Protein AF-A0A6B3W922-F1 (afdb_monomer_lite)

Foldseek 3Di:
DDDDDPPPDPPPPPPPDPVLVVVVVVQVVVLVVLCVVCVVVVDVVSVVVQADPQADEDDDDDPPDDAPDWDWDWDWDADPNHIGTRYIYTDGDPDDDPPDDPPDPDDDDD

Secondary structure (DSSP, 8-state):
----------------HHHHHHHHHHHHHHHHHHHHHHHHH--HHHHHHHEEEEEEE-----TT-----S-EEEEEEEETTEEEEEEEEE---SSPPTTPPPPP------

Sequence (110 aa):
MNALALALGCLLSTAAPAQDEASDRAAILELIDQAFAAVASGDTDDWRAIQLAEGTTLSFRPDGERPHCGVDSIDVVKVDGVWKLANFMWTVEPDESPDTPPLAQDVSDD

Radius of gyration: 23.79 Å; chains: 1; bounding box: 50×29×86 Å

pLDDT: mean 73.44, std 19.43, range [36.66, 97.44]

Structure (mmCIF, N/CA/C/O backbone):
data_AF-A0A6B3W922-F1
#
_entry.id   AF-A0A6B3W922-F1
#
loop_
_atom_site.group_PDB
_atom_site.id
_atom_site.type_symbol
_atom_site.label_atom_id
_atom_site.label_alt_id
_atom_site.label_comp_id
_atom_site.label_asym_i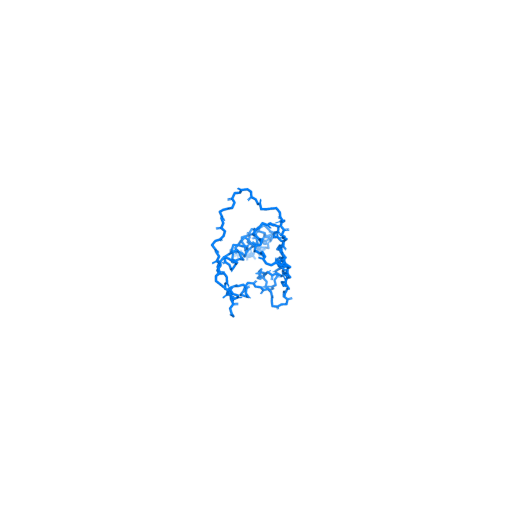d
_atom_site.label_entity_id
_atom_site.label_seq_id
_atom_site.pdbx_PDB_ins_code
_atom_site.Cartn_x
_atom_site.Cartn_y
_atom_site.Cartn_z
_atom_site.occupancy
_atom_site.B_iso_or_equiv
_atom_site.auth_seq_id
_atom_site.auth_comp_id
_atom_site.auth_asym_id
_atom_site.auth_atom_id
_atom_site.pdbx_PDB_model_num
ATOM 1 N N . MET A 1 1 ? -25.643 -3.487 63.812 1.00 37.72 1 MET A N 1
ATOM 2 C CA . MET A 1 1 ? -25.402 -4.353 62.639 1.00 37.72 1 MET A CA 1
ATOM 3 C C . MET A 1 1 ? -25.233 -3.433 61.445 1.00 37.72 1 MET A C 1
ATOM 5 O O . MET A 1 1 ? -26.226 -2.934 60.945 1.00 37.72 1 MET A O 1
ATOM 9 N N . ASN A 1 2 ? -23.992 -3.088 61.105 1.00 36.66 2 ASN A N 1
ATOM 10 C CA . ASN A 1 2 ? -23.683 -2.112 60.063 1.00 36.66 2 ASN A CA 1
ATOM 11 C C . ASN A 1 2 ? -22.434 -2.594 59.317 1.00 36.66 2 ASN A C 1
ATOM 13 O O . ASN A 1 2 ? -21.367 -2.646 59.918 1.00 36.66 2 ASN A O 1
ATOM 17 N N . ALA A 1 3 ? -22.584 -2.975 58.052 1.00 39.03 3 ALA A N 1
ATOM 18 C CA . ALA A 1 3 ? -21.515 -3.022 57.052 1.00 39.03 3 ALA A CA 1
ATOM 19 C C . ALA A 1 3 ? -22.206 -3.187 55.686 1.00 39.03 3 ALA A C 1
ATOM 21 O O . ALA A 1 3 ? -22.785 -4.228 55.405 1.00 39.03 3 ALA A O 1
ATOM 22 N N . LEU A 1 4 ? -22.475 -2.078 54.999 1.00 42.91 4 LEU A N 1
ATOM 23 C CA . LEU A 1 4 ? -21.615 -1.500 53.958 1.00 42.91 4 LEU A CA 1
ATOM 24 C C . LEU A 1 4 ? -21.763 -2.267 52.631 1.00 42.91 4 LEU A C 1
ATOM 26 O O . LEU A 1 4 ? -21.064 -3.238 52.364 1.00 42.91 4 LEU A O 1
ATOM 30 N N . ALA A 1 5 ? -22.708 -1.806 51.808 1.00 46.72 5 ALA A N 1
ATOM 31 C CA . ALA A 1 5 ? -22.838 -2.213 50.418 1.00 46.72 5 ALA A CA 1
ATOM 32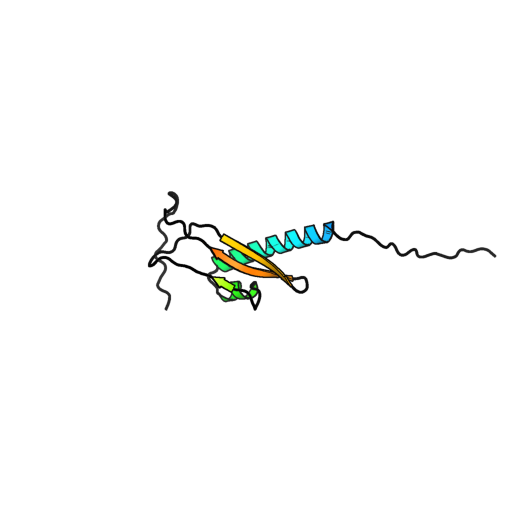 C C . ALA A 1 5 ? -21.667 -1.619 49.618 1.00 46.72 5 ALA A C 1
ATOM 34 O O . ALA A 1 5 ? -21.560 -0.401 49.474 1.00 46.72 5 ALA A O 1
ATOM 35 N N . LEU A 1 6 ? -20.780 -2.481 49.120 1.00 43.28 6 LEU A N 1
ATOM 36 C CA . LEU A 1 6 ? -19.742 -2.107 48.165 1.00 43.28 6 LEU A CA 1
ATOM 37 C C . LEU A 1 6 ? -20.412 -1.903 46.798 1.00 43.28 6 LEU A C 1
ATOM 39 O O . LEU A 1 6 ? -20.673 -2.856 46.066 1.00 43.28 6 LEU A O 1
ATOM 43 N N . ALA A 1 7 ? -20.731 -0.653 46.471 1.00 50.12 7 ALA A N 1
ATOM 44 C CA . ALA A 1 7 ? -21.067 -0.264 45.111 1.00 50.12 7 ALA A CA 1
ATOM 45 C C . ALA A 1 7 ? -19.780 -0.318 44.275 1.00 50.12 7 ALA A C 1
ATOM 47 O O . ALA A 1 7 ? -18.968 0.606 44.295 1.00 50.12 7 ALA A O 1
ATOM 48 N N . LEU A 1 8 ? -19.581 -1.432 43.570 1.00 55.09 8 LEU A N 1
ATOM 49 C CA . LEU A 1 8 ? -18.595 -1.560 42.505 1.00 55.09 8 LEU A CA 1
ATOM 50 C C . LEU A 1 8 ? -19.079 -0.700 41.330 1.00 55.09 8 LEU A C 1
ATOM 52 O O . LEU A 1 8 ? -19.761 -1.171 40.424 1.00 55.09 8 LEU A O 1
ATOM 56 N N . GLY A 1 9 ? -18.814 0.603 41.418 1.00 46.28 9 GLY A N 1
ATOM 57 C CA . GLY A 1 9 ? -19.081 1.547 40.347 1.00 46.28 9 GLY A CA 1
ATOM 58 C C . GLY A 1 9 ? -18.258 1.158 39.127 1.00 46.28 9 GLY A C 1
ATOM 59 O O . GLY A 1 9 ? -17.036 1.294 39.136 1.00 46.28 9 GLY A O 1
ATOM 60 N N . CYS A 1 10 ? -18.933 0.665 38.088 1.00 45.94 10 CYS A N 1
ATOM 61 C CA . CYS A 1 10 ? -18.393 0.593 36.739 1.00 45.94 10 CYS A CA 1
ATOM 62 C C . CYS A 1 10 ? -17.861 1.976 36.353 1.00 45.94 10 CYS A C 1
ATOM 64 O O . CYS A 1 10 ? -18.629 2.888 36.046 1.00 45.94 10 CYS A O 1
ATOM 66 N N . LEU A 1 11 ? -16.537 2.116 36.353 1.00 45.59 11 LEU A N 1
ATOM 67 C CA . LEU A 1 11 ? -15.846 3.154 35.606 1.00 45.59 11 LEU A CA 1
ATOM 68 C C . LEU A 1 11 ? -16.113 2.891 34.122 1.00 45.59 11 LEU A C 1
ATOM 70 O O . LEU A 1 11 ? -15.408 2.124 33.471 1.00 45.59 11 LEU A O 1
ATOM 74 N N . LEU A 1 12 ? -17.159 3.518 33.590 1.00 52.09 12 LEU A N 1
ATOM 75 C CA . LEU A 1 12 ? -17.274 3.791 32.162 1.00 52.09 12 LEU A CA 1
ATOM 76 C C . LEU A 1 12 ? -16.173 4.801 31.819 1.00 52.09 12 LEU A C 1
ATOM 78 O O . LEU A 1 12 ? -16.380 6.011 31.858 1.00 52.09 12 LEU A O 1
ATOM 82 N N . SER A 1 13 ? -14.965 4.292 31.577 1.00 50.78 13 SER A N 1
ATOM 83 C CA . SER A 1 13 ? -13.837 5.090 31.108 1.00 50.78 13 SER A CA 1
ATOM 84 C C . SER A 1 13 ? -14.075 5.439 29.640 1.00 50.78 13 SER A C 1
ATOM 86 O O . SER A 1 13 ? -13.915 4.602 28.756 1.00 50.78 13 SER A O 1
ATOM 88 N N . THR A 1 14 ? -14.483 6.675 29.365 1.00 58.34 14 THR A N 1
ATOM 89 C CA . THR A 1 14 ? -14.592 7.243 28.013 1.00 58.34 14 THR A CA 1
ATOM 90 C C . THR A 1 14 ? -13.214 7.660 27.477 1.00 58.34 14 THR A C 1
ATOM 92 O O . THR A 1 14 ? -13.026 8.798 27.054 1.00 58.34 14 THR A O 1
ATOM 95 N N . ALA A 1 15 ? -12.222 6.772 27.528 1.00 56.72 15 ALA A N 1
ATOM 96 C CA . ALA A 1 15 ? -10.881 7.011 26.990 1.00 56.72 15 ALA A CA 1
ATOM 97 C C . ALA A 1 15 ? -10.764 6.395 25.586 1.00 56.72 15 ALA A C 1
ATOM 99 O O . ALA A 1 15 ? -10.057 5.413 25.406 1.00 56.72 15 ALA A O 1
ATOM 100 N N . ALA A 1 16 ? -11.527 6.905 24.614 1.00 56.84 16 ALA A N 1
ATOM 101 C CA . ALA A 1 16 ? -11.699 6.233 23.320 1.00 56.84 16 ALA A CA 1
ATOM 102 C C . ALA A 1 16 ? -10.985 6.853 22.091 1.00 56.84 16 ALA A C 1
ATOM 104 O O . ALA A 1 16 ? -10.635 6.073 21.221 1.00 56.84 16 ALA A O 1
ATOM 105 N N . PRO A 1 17 ? -10.701 8.169 21.949 1.00 58.41 17 PRO A N 1
ATOM 106 C CA . PRO A 1 17 ? -10.127 8.653 20.679 1.00 58.41 17 PRO A CA 1
ATOM 107 C C . PRO A 1 17 ? -8.588 8.659 20.623 1.00 58.41 17 PRO A C 1
ATOM 109 O O . PRO A 1 17 ? -8.003 8.276 19.619 1.00 58.41 17 PRO A O 1
ATOM 112 N N . ALA A 1 18 ? -7.899 9.058 21.697 1.00 61.44 18 ALA A N 1
ATOM 113 C CA . ALA A 1 18 ? -6.459 9.343 21.614 1.00 61.44 18 ALA A CA 1
ATOM 114 C C . ALA A 1 18 ? -5.567 8.090 21.500 1.00 61.44 18 ALA A C 1
ATOM 116 O O . ALA A 1 18 ? -4.503 8.141 20.885 1.00 61.44 18 ALA A O 1
ATOM 117 N N . GLN A 1 19 ? -5.977 6.969 22.105 1.00 62.47 19 GLN A N 1
ATOM 118 C CA . GLN A 1 19 ? -5.216 5.717 22.032 1.00 62.47 19 GLN A CA 1
ATOM 119 C C . GLN A 1 19 ? -5.343 5.072 20.648 1.00 62.47 19 GLN A C 1
ATOM 121 O O . GLN A 1 19 ? -4.344 4.597 20.110 1.00 62.47 19 GLN A O 1
ATOM 126 N N . ASP A 1 20 ? -6.542 5.115 20.067 1.00 79.38 20 ASP A N 1
ATOM 127 C CA . ASP A 1 20 ? -6.807 4.597 18.726 1.00 79.38 20 ASP A CA 1
ATOM 128 C C . ASP A 1 20 ? -6.067 5.426 17.672 1.00 79.38 20 ASP A C 1
ATOM 130 O O . ASP A 1 20 ? -5.413 4.847 16.816 1.00 79.38 20 ASP A O 1
ATOM 134 N N . GLU A 1 21 ? -6.034 6.759 17.792 1.00 86.19 21 GLU A N 1
ATOM 135 C CA . GLU A 1 21 ? -5.248 7.618 16.890 1.00 86.19 21 GLU A CA 1
ATOM 136 C C . GLU A 1 21 ? -3.738 7.361 16.976 1.00 86.19 21 GLU A C 1
ATOM 138 O O . GLU A 1 21 ? -3.059 7.289 15.952 1.00 86.19 21 GLU A O 1
ATOM 143 N N . ALA A 1 22 ? -3.187 7.212 18.186 1.00 90.38 22 ALA A N 1
ATOM 144 C CA . ALA A 1 22 ? -1.764 6.921 18.358 1.00 90.38 22 ALA A CA 1
ATOM 145 C C . ALA A 1 22 ? -1.397 5.534 17.805 1.00 90.38 22 ALA A C 1
ATOM 147 O O . ALA A 1 22 ? -0.373 5.388 17.133 1.00 90.38 22 ALA A O 1
ATOM 148 N N . SER A 1 23 ? -2.246 4.535 18.064 1.00 91.38 23 SER A N 1
ATOM 149 C CA . SER A 1 23 ? -2.096 3.178 17.537 1.00 91.38 23 SER A CA 1
ATOM 150 C C . SER A 1 23 ? -2.229 3.149 16.016 1.00 91.38 23 SER A C 1
ATOM 152 O O . SER A 1 23 ? -1.423 2.509 15.346 1.00 91.38 23 SER A O 1
ATOM 154 N N . ASP A 1 24 ? -3.204 3.865 15.458 1.00 94.31 24 ASP A N 1
ATOM 155 C CA . ASP A 1 24 ? -3.429 3.936 14.016 1.00 94.31 24 ASP A CA 1
ATOM 156 C C . ASP A 1 24 ? -2.295 4.662 13.315 1.00 94.31 24 ASP A C 1
ATOM 158 O O . ASP A 1 24 ? -1.788 4.169 12.315 1.00 94.31 24 ASP A O 1
ATOM 162 N N . ARG A 1 25 ? -1.807 5.770 13.876 1.00 95.12 25 ARG A N 1
ATOM 163 C CA . ARG A 1 25 ? -0.623 6.450 13.349 1.00 95.12 25 ARG A CA 1
ATOM 164 C C . ARG A 1 25 ? 0.588 5.519 13.311 1.00 95.12 25 ARG A C 1
ATOM 166 O O . ARG A 1 25 ? 1.312 5.524 12.321 1.00 95.12 25 ARG A O 1
ATOM 173 N N . ALA A 1 26 ? 0.826 4.752 14.374 1.00 95.88 26 ALA A N 1
ATOM 174 C CA . ALA A 1 26 ? 1.932 3.799 14.410 1.00 95.88 26 ALA A CA 1
ATOM 175 C C . ALA A 1 26 ? 1.759 2.693 13.358 1.00 95.88 26 ALA A C 1
ATOM 177 O O . ALA A 1 26 ? 2.700 2.403 12.627 1.00 95.88 26 ALA A O 1
ATOM 178 N N . ALA A 1 27 ? 0.554 2.133 13.233 1.00 96.06 27 ALA A N 1
ATOM 179 C CA . ALA A 1 27 ? 0.256 1.087 12.259 1.00 96.06 27 ALA A CA 1
ATOM 180 C C . ALA A 1 27 ? 0.335 1.580 10.804 1.00 96.06 27 ALA A C 1
ATOM 182 O O . ALA A 1 27 ? 0.794 0.844 9.937 1.00 96.06 27 ALA A O 1
ATOM 183 N N . ILE A 1 28 ? -0.077 2.822 10.535 1.00 95.75 28 ILE A N 1
ATOM 184 C CA . ILE A 1 28 ? 0.055 3.445 9.214 1.00 95.75 28 ILE A CA 1
ATOM 185 C C . ILE A 1 28 ? 1.532 3.627 8.865 1.00 95.75 28 ILE A C 1
ATOM 187 O O . ILE A 1 28 ? 1.930 3.263 7.768 1.00 95.75 28 ILE A O 1
ATOM 191 N N . LEU A 1 29 ? 2.349 4.163 9.778 1.00 96.38 29 LEU A N 1
ATOM 192 C CA . LEU A 1 29 ? 3.782 4.348 9.517 1.00 96.38 29 LEU A CA 1
ATOM 193 C C . LEU A 1 29 ? 4.490 3.014 9.271 1.00 96.38 29 LEU A C 1
ATOM 195 O O . LEU A 1 29 ? 5.238 2.900 8.310 1.00 96.38 29 LEU A O 1
ATOM 199 N N . GLU A 1 30 ? 4.177 1.997 10.070 1.00 97.38 30 GLU A N 1
ATOM 200 C CA . GLU A 1 30 ? 4.690 0.641 9.874 1.00 97.38 30 GLU A CA 1
ATOM 201 C C . GLU A 1 30 ? 4.281 0.062 8.507 1.00 97.38 30 GLU A C 1
ATOM 203 O O . GLU A 1 30 ? 5.101 -0.528 7.810 1.00 97.38 30 GLU A O 1
ATOM 208 N N . LEU A 1 31 ? 3.030 0.265 8.077 1.00 96.69 31 LEU A N 1
ATOM 209 C CA . LEU A 1 31 ? 2.572 -0.164 6.752 1.00 96.69 31 LEU A CA 1
ATOM 210 C C . LEU A 1 31 ? 3.319 0.562 5.620 1.00 96.69 31 LEU A C 1
ATOM 212 O O . LEU A 1 31 ? 3.635 -0.056 4.605 1.00 96.69 31 LEU A O 1
ATOM 216 N N . ILE A 1 32 ? 3.600 1.856 5.780 1.00 96.06 32 ILE A N 1
ATOM 217 C CA . ILE A 1 32 ? 4.375 2.633 4.804 1.00 96.06 32 ILE A CA 1
ATOM 218 C C . ILE A 1 32 ? 5.823 2.133 4.732 1.00 96.06 32 ILE A C 1
ATOM 220 O O . ILE A 1 32 ? 6.344 1.946 3.633 1.00 96.06 32 ILE A O 1
ATOM 224 N N . ASP A 1 33 ? 6.449 1.839 5.872 1.00 96.25 33 ASP A N 1
ATOM 225 C CA . ASP A 1 33 ? 7.796 1.261 5.910 1.00 96.25 33 ASP A CA 1
ATOM 226 C C . ASP A 1 33 ? 7.834 -0.116 5.221 1.00 96.25 33 ASP A C 1
ATOM 228 O O . ASP A 1 33 ? 8.729 -0.388 4.418 1.00 96.25 33 ASP A O 1
ATOM 232 N N . GLN A 1 34 ? 6.823 -0.962 5.452 1.00 95.56 34 GLN A N 1
ATOM 233 C CA . GLN A 1 34 ? 6.676 -2.246 4.755 1.00 95.56 34 GLN A CA 1
ATOM 234 C C . GLN A 1 34 ? 6.479 -2.073 3.245 1.00 95.56 34 GLN A C 1
ATOM 236 O O . GLN A 1 34 ? 7.056 -2.830 2.466 1.00 95.56 34 GLN A O 1
ATOM 241 N N . ALA A 1 35 ? 5.706 -1.071 2.815 1.00 92.50 35 ALA A N 1
ATOM 242 C CA . ALA A 1 35 ? 5.516 -0.778 1.398 1.00 92.50 35 ALA A CA 1
ATOM 243 C C . ALA A 1 35 ? 6.841 -0.409 0.718 1.00 92.50 35 ALA A C 1
ATOM 245 O O . ALA A 1 35 ? 7.162 -0.969 -0.329 1.00 92.50 35 ALA A O 1
ATOM 246 N N . PHE A 1 36 ? 7.652 0.459 1.328 1.00 91.38 36 PHE A N 1
ATOM 247 C CA . PHE A 1 36 ? 8.970 0.793 0.784 1.00 91.38 36 PHE A CA 1
ATOM 248 C C . PHE A 1 36 ? 9.940 -0.389 0.807 1.00 91.38 36 PHE A C 1
ATOM 250 O O . PHE A 1 36 ? 10.707 -0.562 -0.141 1.00 91.38 36 PHE A O 1
ATOM 257 N N . ALA A 1 37 ? 9.888 -1.233 1.839 1.00 92.94 37 ALA A N 1
ATOM 258 C CA . ALA A 1 37 ? 10.682 -2.457 1.883 1.00 92.94 37 ALA A CA 1
ATOM 259 C C . ALA A 1 37 ? 10.314 -3.424 0.743 1.00 92.94 37 ALA A C 1
ATOM 261 O O . ALA A 1 37 ? 11.212 -3.960 0.098 1.00 92.94 37 ALA A O 1
ATOM 262 N N . ALA A 1 38 ? 9.020 -3.589 0.448 1.00 90.81 38 ALA A N 1
ATOM 263 C CA . ALA A 1 38 ? 8.540 -4.422 -0.655 1.00 90.81 38 ALA A CA 1
ATOM 264 C C . ALA A 1 38 ? 8.944 -3.867 -2.034 1.00 90.81 38 ALA A C 1
ATOM 266 O O . ALA A 1 38 ? 9.338 -4.621 -2.919 1.00 90.81 38 ALA A O 1
ATOM 267 N N . VAL A 1 39 ? 8.911 -2.541 -2.226 1.00 85.56 39 VAL A N 1
ATOM 268 C CA . VAL A 1 39 ? 9.434 -1.908 -3.455 1.00 85.56 39 VAL A CA 1
ATOM 269 C C . VAL A 1 39 ? 10.937 -2.162 -3.598 1.00 85.56 39 VAL A C 1
ATOM 271 O O . VAL A 1 39 ? 11.408 -2.492 -4.684 1.00 85.56 39 VAL A O 1
ATOM 274 N N . ALA A 1 40 ? 11.694 -2.032 -2.505 1.00 86.50 40 ALA A N 1
ATOM 275 C CA . ALA A 1 40 ? 13.140 -2.221 -2.503 1.00 86.50 40 ALA A CA 1
ATOM 276 C C . ALA A 1 40 ? 13.569 -3.684 -2.704 1.00 86.50 40 ALA A C 1
ATOM 278 O O . ALA A 1 40 ? 14.662 -3.918 -3.221 1.00 86.50 40 ALA A O 1
ATOM 279 N N . SER A 1 41 ? 12.748 -4.660 -2.297 1.00 90.19 41 SER A N 1
ATOM 280 C CA . SER A 1 41 ? 13.056 -6.082 -2.491 1.00 90.19 41 SER A CA 1
ATOM 281 C C . SER A 1 41 ? 12.878 -6.526 -3.943 1.00 90.19 41 SER A C 1
ATOM 283 O O . SER A 1 41 ? 13.558 -7.454 -4.379 1.00 90.19 41 SER A O 1
ATOM 285 N N . GLY A 1 42 ? 11.985 -5.871 -4.694 1.00 82.81 42 GLY A N 1
ATOM 286 C CA . GLY A 1 42 ? 11.587 -6.309 -6.033 1.00 82.81 42 GLY A CA 1
ATOM 287 C C . GLY A 1 42 ? 10.769 -7.608 -6.034 1.00 82.81 42 GLY A C 1
ATOM 288 O O . GLY A 1 42 ? 10.443 -8.117 -7.106 1.00 82.81 42 GLY A O 1
ATOM 289 N N . ASP A 1 43 ? 10.418 -8.144 -4.859 1.00 86.88 43 ASP A N 1
ATOM 290 C CA . ASP A 1 43 ? 9.639 -9.370 -4.720 1.00 86.88 43 ASP A CA 1
ATOM 291 C C . ASP A 1 43 ? 8.137 -9.055 -4.737 1.00 86.88 43 ASP A C 1
ATOM 293 O O . ASP A 1 43 ? 7.586 -8.360 -3.878 1.00 86.88 43 ASP A O 1
ATOM 297 N N . THR A 1 44 ? 7.441 -9.594 -5.736 1.00 85.06 44 THR A N 1
ATOM 298 C CA . THR A 1 44 ? 5.999 -9.377 -5.885 1.00 85.06 44 THR A CA 1
ATOM 299 C C . THR A 1 44 ? 5.166 -9.990 -4.758 1.00 85.06 44 THR A C 1
ATOM 301 O O . THR A 1 44 ? 4.028 -9.564 -4.559 1.00 85.06 44 THR A O 1
ATOM 304 N N . ASP A 1 45 ? 5.687 -10.971 -4.020 1.00 91.50 45 ASP A N 1
ATOM 305 C CA . ASP A 1 45 ? 4.965 -11.599 -2.913 1.00 91.50 45 ASP A CA 1
ATOM 306 C C . ASP A 1 45 ? 4.999 -10.737 -1.645 1.00 91.50 45 ASP A C 1
ATOM 308 O O . ASP A 1 45 ? 3.974 -10.632 -0.963 1.00 91.50 45 ASP A O 1
ATOM 312 N N . ASP A 1 46 ? 6.102 -10.023 -1.396 1.00 89.88 46 ASP A N 1
ATOM 313 C CA . ASP A 1 46 ? 6.185 -9.009 -0.335 1.00 89.88 46 ASP A CA 1
ATOM 314 C C . ASP A 1 46 ? 5.138 -7.908 -0.561 1.00 89.88 46 ASP A C 1
ATOM 316 O O . ASP A 1 46 ? 4.416 -7.511 0.358 1.00 89.88 46 ASP A O 1
ATOM 320 N N . TRP A 1 47 ? 4.988 -7.470 -1.815 1.00 89.81 47 TRP A N 1
ATOM 321 C CA . TRP A 1 47 ? 3.977 -6.489 -2.206 1.00 89.81 47 TRP A CA 1
ATOM 322 C C . TRP A 1 47 ? 2.545 -6.997 -1.985 1.00 89.81 47 TRP A C 1
ATOM 324 O O . TRP A 1 47 ? 1.696 -6.308 -1.413 1.00 89.81 47 TRP A O 1
ATOM 334 N N . ARG A 1 48 ? 2.261 -8.233 -2.409 1.00 90.50 48 ARG A N 1
ATOM 335 C CA . ARG A 1 48 ? 0.930 -8.847 -2.266 1.00 90.50 48 ARG A CA 1
ATOM 336 C C . ARG A 1 48 ? 0.534 -9.057 -0.807 1.00 90.50 48 ARG A C 1
ATOM 338 O O . ARG A 1 48 ? -0.652 -8.984 -0.496 1.00 90.50 48 ARG A O 1
ATOM 345 N N . ALA A 1 49 ? 1.489 -9.303 0.090 1.00 93.19 49 ALA A N 1
ATOM 346 C CA . ALA A 1 49 ? 1.213 -9.557 1.505 1.00 93.19 49 ALA A CA 1
ATOM 347 C C . ALA A 1 49 ? 0.558 -8.357 2.220 1.00 93.19 49 ALA A C 1
ATOM 349 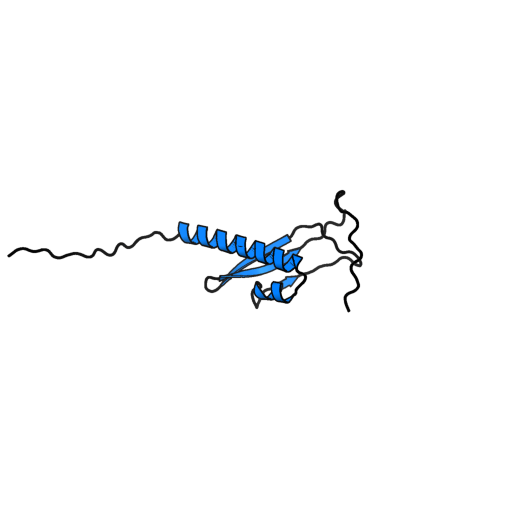O O . ALA A 1 49 ? -0.281 -8.527 3.118 1.00 93.19 49 ALA A O 1
ATOM 350 N N . ILE A 1 50 ? 0.920 -7.141 1.810 1.00 92.44 50 ILE A N 1
ATOM 351 C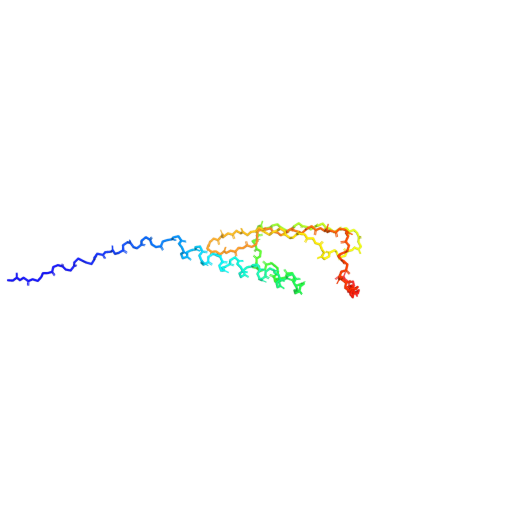 CA . ILE A 1 50 ? 0.434 -5.892 2.414 1.00 92.44 50 ILE A CA 1
ATOM 352 C C . ILE A 1 50 ? -0.781 -5.297 1.691 1.00 92.44 50 ILE A C 1
ATOM 354 O O . ILE A 1 50 ? -1.488 -4.450 2.250 1.00 92.44 50 ILE A O 1
ATOM 358 N N . GLN A 1 51 ? -1.057 -5.756 0.471 1.00 91.44 51 GLN A N 1
ATOM 359 C CA . GLN A 1 51 ? -2.136 -5.238 -0.356 1.00 91.44 51 GLN A CA 1
ATOM 360 C C . GLN A 1 51 ? -3.514 -5.695 0.138 1.00 91.44 51 GLN A C 1
ATOM 362 O O . GLN A 1 51 ? -3.699 -6.804 0.646 1.00 91.44 51 GLN A O 1
ATOM 367 N N . LEU A 1 52 ? -4.510 -4.821 -0.001 1.00 92.00 52 LEU A N 1
ATOM 368 C CA . LEU A 1 52 ? -5.909 -5.218 0.066 1.00 92.00 52 LEU A CA 1
ATOM 369 C C . LEU A 1 52 ? -6.180 -6.193 -1.086 1.00 92.00 52 LEU A C 1
ATOM 371 O O . LEU A 1 52 ? -5.769 -5.928 -2.215 1.00 92.00 52 LEU A O 1
ATOM 375 N N . ALA A 1 53 ? -6.884 -7.294 -0.820 1.00 88.19 53 ALA A N 1
ATOM 376 C CA . ALA A 1 53 ? -7.156 -8.317 -1.832 1.00 88.19 53 ALA A CA 1
ATOM 377 C C . ALA A 1 53 ? -7.911 -7.752 -3.050 1.00 88.19 53 ALA A C 1
ATOM 379 O O . ALA A 1 53 ? -7.673 -8.168 -4.180 1.00 88.19 53 ALA A O 1
ATOM 380 N N . GLU A 1 54 ? -8.788 -6.774 -2.819 1.00 86.75 54 GLU A N 1
ATOM 381 C CA . GLU A 1 54 ? -9.541 -6.042 -3.841 1.00 86.75 54 GLU A CA 1
ATOM 382 C C . GLU A 1 54 ? -8.855 -4.733 -4.284 1.00 86.75 54 GLU A C 1
ATOM 384 O O . GLU A 1 54 ? -9.451 -3.928 -5.001 1.00 86.75 54 GLU A O 1
ATOM 389 N N . GLY A 1 55 ? -7.621 -4.490 -3.834 1.00 79.69 55 GLY A N 1
ATOM 390 C CA . GLY A 1 55 ? -6.835 -3.308 -4.175 1.00 79.69 55 GLY A CA 1
ATOM 391 C C . GLY A 1 55 ? -6.466 -3.253 -5.657 1.00 79.69 55 GLY A C 1
ATOM 392 O O . GLY A 1 55 ? -6.476 -4.254 -6.373 1.00 79.69 55 GLY A O 1
ATOM 393 N N . THR A 1 56 ? -6.136 -2.057 -6.138 1.00 75.50 56 THR A N 1
ATOM 394 C CA . THR A 1 56 ? -5.704 -1.840 -7.527 1.00 75.50 56 THR A CA 1
ATOM 395 C C . THR A 1 56 ? -4.326 -1.188 -7.539 1.00 75.50 56 THR A C 1
ATOM 397 O O . THR A 1 56 ? -4.108 -0.190 -6.862 1.00 75.50 56 THR A O 1
ATOM 400 N N . THR A 1 57 ? -3.402 -1.733 -8.334 1.00 72.19 57 THR A N 1
ATOM 401 C CA . THR A 1 57 ? -2.137 -1.067 -8.685 1.00 72.19 57 THR A CA 1
ATOM 402 C C . THR A 1 57 ? -2.206 -0.630 -10.136 1.00 72.19 57 THR A C 1
ATOM 404 O O . THR A 1 57 ? -2.471 -1.445 -11.021 1.00 72.19 57 THR A O 1
ATOM 407 N N . LEU A 1 58 ? -1.940 0.648 -10.385 1.00 68.94 58 LEU A N 1
ATOM 408 C CA . LEU A 1 58 ? -1.887 1.216 -11.724 1.00 68.94 58 LEU A CA 1
ATOM 409 C C . LEU A 1 58 ? -0.459 1.674 -12.010 1.00 68.94 58 LEU A C 1
ATOM 411 O O . LEU A 1 58 ? 0.096 2.468 -11.258 1.00 68.94 58 LEU A O 1
ATOM 415 N N . SER A 1 59 ? 0.126 1.180 -13.103 1.00 69.75 59 SER A N 1
ATOM 416 C CA . SER A 1 59 ? 1.468 1.581 -13.532 1.00 69.75 59 SER A CA 1
ATOM 417 C C . SER A 1 59 ? 1.448 2.105 -14.964 1.00 69.75 59 SER A C 1
ATOM 419 O O . SER A 1 59 ? 0.852 1.494 -15.852 1.00 69.75 59 SER A O 1
ATOM 421 N N . PHE A 1 60 ? 2.122 3.233 -15.178 1.00 69.62 60 PHE A N 1
ATOM 422 C CA . PHE A 1 60 ? 2.410 3.787 -16.496 1.00 69.62 60 PHE A CA 1
ATOM 423 C C . PHE A 1 60 ? 3.921 3.937 -16.612 1.00 69.62 60 PHE A C 1
ATOM 425 O O . PHE A 1 60 ? 4.543 4.614 -15.795 1.00 69.62 60 PHE A O 1
ATOM 432 N N . ARG A 1 61 ? 4.517 3.287 -17.611 1.00 65.81 61 ARG A N 1
ATOM 433 C CA . ARG A 1 61 ? 5.943 3.417 -17.907 1.00 65.81 61 ARG A CA 1
ATOM 434 C C . ARG A 1 61 ? 6.108 4.055 -19.283 1.00 65.81 61 ARG A C 1
ATOM 436 O O . ARG A 1 61 ? 5.510 3.547 -20.232 1.00 65.81 61 ARG A O 1
ATOM 443 N N . PRO A 1 62 ? 6.871 5.153 -19.403 1.00 66.19 62 PRO A N 1
ATOM 444 C CA . PRO A 1 62 ? 7.395 5.589 -20.690 1.00 66.19 62 PRO A CA 1
ATOM 445 C C . PRO A 1 62 ? 8.255 4.481 -21.311 1.00 66.19 62 PRO A C 1
ATOM 447 O O . PRO A 1 62 ? 8.877 3.694 -20.592 1.00 66.19 62 PRO A O 1
ATOM 450 N N . ASP A 1 63 ? 8.281 4.404 -22.639 1.00 65.25 63 ASP A N 1
ATOM 451 C CA . ASP A 1 63 ? 9.052 3.382 -23.349 1.00 65.25 63 ASP A CA 1
ATOM 452 C C . ASP A 1 63 ? 10.551 3.481 -23.020 1.00 65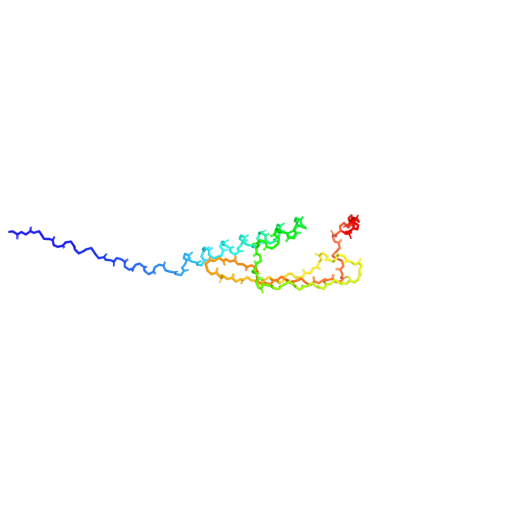.25 63 ASP A C 1
ATOM 454 O O . ASP A 1 63 ? 11.168 4.528 -23.188 1.00 65.25 63 ASP A O 1
ATOM 458 N N . GLY A 1 64 ? 11.148 2.357 -22.612 1.00 59.25 64 GLY A N 1
ATOM 459 C CA . GLY A 1 64 ? 12.603 2.185 -22.526 1.00 59.25 64 GLY A CA 1
ATOM 460 C C . GLY A 1 64 ? 13.306 2.790 -21.305 1.00 59.25 64 GLY A C 1
ATOM 461 O O . GLY A 1 64 ? 14.510 2.585 -21.171 1.00 59.25 64 GLY A O 1
ATOM 462 N N . GLU A 1 65 ? 12.598 3.470 -20.401 1.00 55.81 65 GLU A N 1
ATOM 463 C CA . GLU A 1 65 ? 13.204 4.135 -19.239 1.00 55.81 65 GLU A CA 1
ATOM 464 C C . GLU A 1 65 ? 12.682 3.561 -17.911 1.00 55.81 65 GLU A C 1
ATOM 466 O O . GLU A 1 65 ? 11.526 3.146 -17.805 1.00 55.81 65 GLU A O 1
ATOM 471 N N . ARG A 1 66 ? 13.551 3.516 -16.887 1.00 56.94 66 ARG A N 1
ATOM 472 C CA . ARG A 1 66 ? 13.177 3.311 -15.476 1.00 56.94 66 ARG A CA 1
ATOM 473 C C . ARG A 1 66 ? 13.225 4.672 -14.785 1.00 56.94 66 ARG A C 1
ATOM 475 O O . ARG A 1 66 ? 14.286 5.060 -14.290 1.00 56.94 66 ARG A O 1
ATOM 482 N N . PRO A 1 67 ? 12.124 5.422 -14.751 1.00 58.50 67 PRO A N 1
ATOM 483 C CA . PRO A 1 67 ? 12.130 6.712 -14.106 1.00 58.50 67 PRO A CA 1
ATOM 484 C C . PRO A 1 67 ? 11.991 6.450 -12.612 1.00 58.50 67 PRO A C 1
ATOM 486 O O . PRO A 1 67 ? 11.020 5.849 -12.161 1.00 58.50 67 PRO A O 1
ATOM 489 N N . HIS A 1 68 ? 13.019 6.822 -11.862 1.00 61.84 68 HIS A N 1
ATOM 490 C CA . HIS A 1 68 ? 13.063 6.692 -10.406 1.00 61.84 68 HIS A CA 1
ATOM 491 C C . HIS A 1 68 ? 12.633 7.994 -9.707 1.00 61.84 68 HIS A C 1
ATOM 493 O O . HIS A 1 68 ? 12.558 8.036 -8.482 1.00 61.84 68 HIS A O 1
ATOM 499 N N . CYS A 1 69 ? 12.381 9.057 -10.481 1.00 63.53 69 CYS A N 1
ATOM 500 C CA . CYS A 1 69 ? 11.915 10.356 -10.008 1.00 63.53 69 CYS A CA 1
ATOM 501 C C . CYS A 1 69 ? 10.417 10.507 -10.282 1.00 63.53 69 CYS A C 1
ATOM 503 O O . CYS A 1 69 ? 9.947 10.206 -11.382 1.00 63.53 69 CYS A O 1
ATOM 505 N N . GLY A 1 70 ? 9.681 10.983 -9.280 1.00 73.25 70 GLY A N 1
ATOM 506 C CA . GLY A 1 70 ? 8.242 11.177 -9.350 1.00 73.25 70 GLY A CA 1
ATOM 507 C C . GLY A 1 70 ? 7.599 11.299 -7.974 1.00 73.25 70 GLY A C 1
ATOM 508 O O . GLY A 1 70 ? 8.273 11.341 -6.945 1.00 73.25 70 GLY A O 1
ATOM 509 N N . VAL A 1 71 ? 6.273 11.370 -7.968 1.00 79.06 71 VAL A N 1
ATOM 510 C CA . VAL A 1 71 ? 5.448 11.435 -6.763 1.00 79.06 71 VAL A CA 1
ATOM 511 C C . VAL A 1 71 ? 4.710 10.119 -6.597 1.00 79.06 71 VAL A C 1
ATOM 513 O O . VAL A 1 71 ? 3.960 9.711 -7.486 1.00 79.06 71 VAL A O 1
ATOM 516 N N . ASP A 1 72 ? 4.856 9.520 -5.420 1.00 84.38 72 ASP A N 1
ATOM 517 C CA . ASP A 1 72 ? 4.068 8.367 -5.003 1.00 84.38 72 ASP A CA 1
ATOM 518 C C . ASP A 1 72 ? 2.792 8.824 -4.289 1.00 84.38 72 ASP A C 1
ATOM 520 O O . ASP A 1 72 ? 2.824 9.564 -3.302 1.00 84.38 72 ASP A O 1
ATOM 524 N N . SER A 1 73 ? 1.650 8.357 -4.785 1.00 87.75 73 SER A N 1
ATOM 525 C CA . SER A 1 73 ? 0.346 8.466 -4.139 1.00 87.75 73 SER A CA 1
ATOM 526 C C . SER A 1 73 ? -0.047 7.103 -3.581 1.00 87.75 73 SER A C 1
ATOM 528 O O . SER A 1 73 ? -0.243 6.144 -4.333 1.00 87.75 73 SER A O 1
ATOM 530 N N . ILE A 1 74 ? -0.188 7.036 -2.258 1.00 90.88 74 ILE A N 1
ATOM 531 C CA . ILE A 1 74 ? -0.462 5.808 -1.511 1.00 90.88 74 ILE A CA 1
ATOM 532 C C . ILE A 1 74 ? -1.779 5.978 -0.762 1.00 90.88 74 ILE A C 1
ATOM 534 O O . ILE A 1 74 ? -1.886 6.836 0.116 1.00 90.88 74 ILE A O 1
ATOM 538 N N . ASP A 1 75 ? -2.757 5.131 -1.070 1.00 93.38 75 ASP A N 1
ATOM 539 C CA . ASP A 1 75 ? -4.023 5.087 -0.344 1.00 93.38 75 ASP A CA 1
ATOM 540 C C . ASP A 1 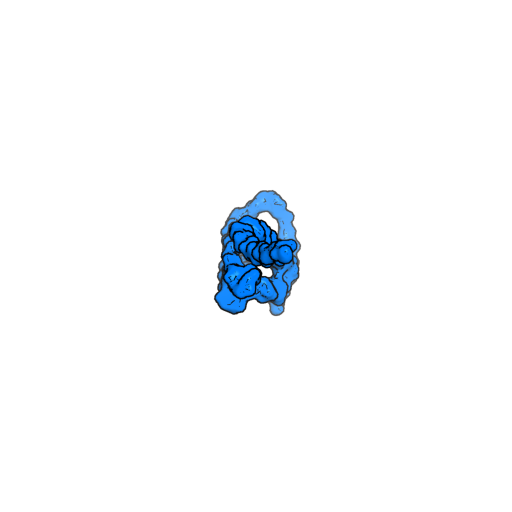75 ? -4.050 3.855 0.561 1.00 93.38 75 ASP A C 1
ATOM 542 O O . ASP A 1 75 ? -3.838 2.725 0.112 1.00 93.38 75 ASP A O 1
ATOM 546 N N . VAL A 1 76 ? -4.349 4.063 1.843 1.00 94.81 76 VAL A N 1
ATOM 547 C CA . VAL A 1 76 ? -4.465 2.995 2.844 1.00 94.81 76 VAL A CA 1
ATOM 548 C C . VAL A 1 76 ? -5.869 2.958 3.432 1.00 94.81 76 VAL A C 1
ATOM 550 O O . VAL A 1 76 ? -6.528 3.986 3.591 1.00 94.81 76 VAL A O 1
ATOM 553 N N . VAL A 1 77 ? -6.334 1.762 3.777 1.00 95.00 77 VAL A N 1
ATOM 554 C CA . VAL A 1 77 ? -7.661 1.534 4.355 1.00 95.00 77 VAL A CA 1
ATOM 555 C C . VAL A 1 77 ? -7.567 0.581 5.537 1.00 95.00 77 VAL A C 1
ATOM 557 O O . VAL A 1 77 ? -6.761 -0.346 5.533 1.00 95.00 77 VAL A O 1
ATOM 560 N N . LYS A 1 78 ? -8.399 0.795 6.557 1.00 95.00 78 LYS A N 1
ATOM 561 C CA . LYS A 1 78 ? -8.524 -0.110 7.701 1.00 95.00 78 LYS A CA 1
ATOM 562 C C . LYS A 1 78 ? -9.705 -1.055 7.484 1.00 95.00 78 LYS A C 1
ATOM 564 O O . LYS A 1 78 ? -10.842 -0.597 7.400 1.00 95.00 78 LYS A O 1
ATOM 569 N N . VAL A 1 79 ? -9.442 -2.358 7.425 1.00 93.50 79 VAL A N 1
ATOM 570 C CA . VAL A 1 79 ? -10.452 -3.423 7.296 1.00 93.50 79 VAL A CA 1
ATOM 571 C C . VAL A 1 79 ? -10.281 -4.385 8.464 1.00 93.50 79 VAL A C 1
ATOM 573 O O . VAL A 1 79 ? -9.169 -4.821 8.744 1.00 93.50 79 VAL A O 1
ATOM 576 N N . ASP A 1 80 ? -11.363 -4.663 9.194 1.00 92.56 80 ASP A N 1
ATOM 577 C CA . ASP A 1 80 ? -11.366 -5.563 10.361 1.00 92.56 80 ASP A CA 1
ATOM 578 C C . ASP A 1 80 ? -10.268 -5.257 11.400 1.00 92.56 80 ASP A C 1
ATOM 580 O O . ASP A 1 80 ? -9.685 -6.142 12.023 1.00 92.56 80 ASP A O 1
ATOM 584 N N . GLY A 1 81 ? -9.975 -3.968 11.591 1.00 91.75 81 GLY A N 1
ATOM 585 C CA . GLY A 1 81 ? -8.960 -3.502 12.537 1.00 91.75 81 GLY A CA 1
ATOM 586 C C . GLY A 1 81 ? -7.527 -3.490 11.997 1.00 91.75 81 GLY A C 1
ATOM 587 O O . GLY A 1 81 ? -6.638 -3.023 12.704 1.00 91.75 81 GLY A O 1
ATOM 588 N N . VAL A 1 82 ? -7.300 -3.934 10.759 1.00 92.88 82 VAL A N 1
ATOM 589 C CA . VAL A 1 82 ? -5.976 -4.034 10.130 1.00 92.88 82 VAL A CA 1
ATOM 590 C C . VAL A 1 82 ? -5.849 -3.012 9.002 1.00 92.88 82 VAL A C 1
ATOM 592 O O . VAL A 1 82 ? -6.716 -2.928 8.134 1.00 92.88 82 VAL A O 1
ATOM 595 N N . TRP A 1 83 ? -4.765 -2.235 8.997 1.00 97.44 83 TRP A N 1
ATOM 596 C CA . TRP A 1 83 ? -4.442 -1.323 7.898 1.00 97.44 83 TRP A CA 1
ATOM 597 C C . TRP A 1 83 ? -3.870 -2.095 6.704 1.00 97.44 83 TRP A C 1
ATOM 599 O O . TRP A 1 83 ? -3.033 -2.981 6.870 1.00 97.44 83 TRP A O 1
ATOM 609 N N . LYS A 1 84 ? -4.346 -1.766 5.503 1.00 96.12 84 LYS A N 1
ATOM 610 C CA . LYS A 1 84 ? -3.988 -2.402 4.232 1.00 96.12 84 LYS A CA 1
ATOM 611 C C . LYS A 1 84 ? -3.753 -1.357 3.151 1.00 96.12 84 LYS A C 1
ATOM 613 O O . LYS A 1 84 ? -4.390 -0.302 3.154 1.00 96.12 84 LYS A O 1
ATOM 618 N N . LEU A 1 85 ? -2.873 -1.679 2.207 1.00 95.00 85 LEU A N 1
ATOM 619 C CA . LEU A 1 85 ? -2.623 -0.857 1.028 1.00 95.00 85 LEU A CA 1
ATOM 620 C C . LEU A 1 85 ? -3.758 -1.039 0.007 1.00 95.00 85 LEU A C 1
ATOM 622 O O . LEU A 1 85 ? -3.939 -2.132 -0.526 1.00 95.00 85 LEU A O 1
ATOM 626 N N . ALA A 1 86 ? -4.521 0.017 -0.274 1.00 93.81 86 ALA A N 1
ATOM 627 C CA . ALA A 1 86 ? -5.643 -0.018 -1.215 1.00 93.81 86 ALA A CA 1
ATOM 628 C C . ALA A 1 86 ? -5.228 0.362 -2.644 1.00 93.81 86 ALA A C 1
ATOM 630 O O . ALA A 1 86 ? -5.678 -0.266 -3.606 1.00 93.81 86 ALA A O 1
ATOM 631 N N . ASN A 1 87 ? -4.372 1.376 -2.777 1.00 90.69 87 ASN A N 1
ATOM 632 C CA . ASN A 1 87 ? -3.856 1.847 -4.056 1.00 90.69 87 ASN A CA 1
ATOM 633 C C . ASN A 1 87 ? -2.418 2.350 -3.906 1.00 90.69 87 ASN A C 1
ATOM 635 O O . ASN A 1 87 ? -2.042 2.917 -2.879 1.00 90.69 87 ASN A O 1
ATOM 639 N N . PHE A 1 88 ? -1.639 2.131 -4.959 1.00 88.25 88 PHE A N 1
ATOM 640 C CA . PHE A 1 88 ? -0.305 2.685 -5.122 1.00 88.25 88 PHE A CA 1
ATOM 641 C C . PHE A 1 88 ? -0.146 3.117 -6.573 1.00 88.25 88 PHE A C 1
ATOM 643 O O . PHE A 1 88 ? -0.270 2.301 -7.493 1.00 88.25 88 PHE A O 1
ATOM 650 N N . MET A 1 89 ? 0.111 4.404 -6.756 1.00 84.44 89 MET A N 1
ATOM 651 C CA . MET A 1 89 ? 0.329 5.029 -8.050 1.00 84.44 89 MET A CA 1
ATOM 652 C C . MET A 1 89 ? 1.566 5.906 -7.940 1.00 84.44 89 MET A C 1
ATOM 654 O O . MET A 1 89 ? 1.653 6.713 -7.021 1.00 84.44 89 MET A O 1
ATOM 658 N N . TRP A 1 90 ? 2.469 5.801 -8.906 1.00 78.75 90 TRP A N 1
ATOM 659 C CA . TRP A 1 90 ? 3.610 6.701 -9.021 1.00 78.75 90 TRP A CA 1
ATOM 660 C C . TRP A 1 90 ? 3.485 7.554 -10.285 1.00 78.75 90 TRP A C 1
ATOM 662 O O . TRP A 1 90 ? 2.936 7.113 -11.302 1.00 78.75 90 TRP A O 1
ATOM 672 N N . THR A 1 91 ? 3.991 8.783 -10.232 1.00 73.75 91 THR A N 1
ATOM 673 C CA . THR A 1 91 ? 4.262 9.582 -11.431 1.00 73.75 91 THR A CA 1
ATOM 674 C C . THR A 1 91 ? 5.711 9.425 -11.863 1.00 73.75 91 THR A C 1
ATOM 676 O O . THR A 1 91 ? 6.537 8.860 -11.156 1.00 73.75 91 THR A O 1
ATOM 679 N N . VAL A 1 92 ? 6.002 9.912 -13.062 1.00 72.31 92 VAL A N 1
ATOM 680 C CA . VAL A 1 92 ? 7.343 9.959 -13.627 1.00 72.31 92 VAL A CA 1
ATOM 681 C C . VAL A 1 92 ? 7.650 11.414 -13.939 1.00 72.31 92 VAL A C 1
ATOM 683 O O . VAL A 1 92 ? 6.909 12.041 -14.699 1.00 72.31 92 VAL A O 1
ATOM 686 N N . GLU A 1 93 ? 8.728 11.938 -13.370 1.00 65.50 93 GLU A N 1
ATOM 687 C CA . GLU A 1 93 ? 9.312 13.204 -13.805 1.00 65.50 93 GLU A CA 1
ATOM 688 C C . GLU A 1 93 ? 10.304 12.922 -14.949 1.00 65.50 93 GLU A C 1
ATOM 690 O O . GLU A 1 93 ? 11.188 12.078 -14.796 1.00 65.50 93 GLU A O 1
ATOM 695 N N . PRO A 1 94 ? 10.110 13.531 -16.134 1.00 57.50 94 PRO A N 1
ATOM 696 C CA . PRO A 1 94 ? 10.906 13.236 -17.325 1.00 57.50 94 PRO A CA 1
ATOM 697 C C . PRO A 1 94 ? 12.289 13.901 -17.327 1.00 57.50 94 PRO A C 1
ATOM 699 O O . PRO A 1 94 ? 13.118 13.557 -18.167 1.00 57.50 94 PRO A O 1
ATOM 702 N N . ASP A 1 95 ? 12.545 14.875 -16.452 1.00 55.88 95 ASP A N 1
ATOM 703 C CA . ASP A 1 95 ? 13.874 15.429 -16.231 1.00 55.88 95 ASP A CA 1
ATOM 704 C C . ASP A 1 95 ? 14.603 14.649 -15.133 1.00 55.88 95 ASP A C 1
ATOM 706 O O . ASP A 1 95 ? 14.168 14.563 -13.988 1.00 55.88 95 ASP A O 1
ATOM 710 N N . GLU A 1 96 ? 15.742 14.055 -15.497 1.00 54.94 96 GLU A N 1
ATOM 711 C CA . GLU A 1 96 ? 16.626 13.410 -14.533 1.00 54.94 96 GLU A CA 1
ATOM 712 C C . GLU A 1 96 ? 17.084 14.447 -13.499 1.00 54.94 96 GLU A C 1
ATOM 714 O O . GLU A 1 96 ? 17.636 15.497 -13.847 1.00 54.94 96 GLU A O 1
ATOM 719 N N . SER A 1 97 ? 16.871 14.153 -12.216 1.00 54.59 97 SER A N 1
ATOM 720 C CA . SER A 1 97 ? 17.486 14.928 -11.143 1.00 54.59 97 SER A CA 1
ATOM 721 C C . SER A 1 97 ? 19.011 14.938 -11.348 1.00 54.59 97 SER A C 1
ATOM 723 O O . SER A 1 97 ? 19.585 13.886 -11.639 1.00 54.59 97 SER A O 1
ATOM 725 N N . PRO A 1 98 ? 19.706 16.084 -11.197 1.00 55.00 98 PRO A N 1
ATOM 726 C CA . PRO A 1 98 ? 21.137 16.207 -11.504 1.00 55.00 98 PRO A CA 1
ATOM 727 C C . PRO A 1 98 ? 22.070 15.325 -10.649 1.00 55.00 98 PRO A C 1
ATOM 729 O O . PRO A 1 98 ? 23.277 15.318 -10.891 1.00 55.00 98 PRO A O 1
ATOM 732 N N . ASP A 1 99 ? 21.533 14.588 -9.672 1.00 54.38 99 ASP A N 1
ATOM 733 C CA . ASP A 1 99 ? 22.288 13.853 -8.657 1.00 54.38 99 ASP A CA 1
ATOM 734 C C . ASP A 1 99 ? 22.268 12.317 -8.809 1.00 54.38 99 ASP A C 1
ATOM 736 O O . ASP A 1 99 ? 22.773 11.623 -7.922 1.00 54.38 99 ASP A O 1
ATOM 740 N N . THR A 1 100 ? 21.746 11.742 -9.901 1.00 53.22 100 THR A N 1
ATOM 741 C CA . THR A 1 100 ? 21.701 10.272 -10.038 1.00 53.22 100 THR A CA 1
ATOM 742 C C . THR A 1 100 ? 22.945 9.713 -10.753 1.00 53.22 100 THR A C 1
ATOM 744 O O . THR A 1 100 ? 23.200 10.043 -11.913 1.00 53.22 100 THR A O 1
ATOM 747 N N . PRO A 1 101 ? 23.737 8.821 -10.119 1.00 52.75 101 PRO A N 1
ATOM 748 C CA . PRO A 1 101 ? 24.717 8.008 -10.836 1.00 52.75 101 PRO A CA 1
ATOM 749 C C . PRO A 1 101 ? 24.005 7.153 -11.897 1.00 52.75 101 PRO A C 1
ATOM 751 O O . PRO A 1 101 ? 22.876 6.724 -11.649 1.00 52.75 101 PRO A O 1
ATOM 754 N N . PRO A 1 102 ? 24.640 6.844 -13.044 1.00 50.03 102 PRO A N 1
ATOM 755 C CA . PRO A 1 102 ? 24.022 5.996 -14.056 1.00 50.03 102 PRO A CA 1
ATOM 756 C C . PRO A 1 102 ? 23.588 4.674 -13.422 1.00 50.03 102 PRO A C 1
ATOM 758 O O . PRO A 1 102 ? 24.408 3.969 -12.824 1.00 50.03 102 PRO A O 1
ATOM 761 N N . LEU A 1 103 ? 22.293 4.361 -13.537 1.00 51.75 103 LEU A N 1
ATOM 762 C CA . LEU A 1 103 ? 21.748 3.090 -13.080 1.00 51.75 103 LEU A CA 1
ATOM 763 C C . LEU A 1 103 ? 22.545 1.979 -13.764 1.00 51.75 103 LEU A C 1
ATOM 765 O O . LEU A 1 103 ? 22.682 1.964 -14.991 1.00 51.75 103 LEU A O 1
ATOM 769 N N . ALA A 1 104 ? 23.111 1.070 -12.967 1.00 47.69 104 ALA A N 1
ATOM 770 C CA . ALA A 1 104 ? 23.675 -0.156 -13.505 1.00 47.69 104 ALA A CA 1
ATOM 771 C C . ALA A 1 104 ? 22.602 -0.793 -14.396 1.00 47.69 104 ALA A C 1
ATOM 773 O O . ALA A 1 104 ? 21.457 -0.935 -13.965 1.00 47.69 104 ALA A O 1
ATOM 774 N N . GLN A 1 105 ? 22.954 -1.090 -15.650 1.00 46.69 105 GLN A N 1
ATOM 775 C CA . GLN A 1 105 ? 22.044 -1.759 -16.570 1.00 46.69 105 GLN A CA 1
ATOM 776 C C . GLN A 1 105 ? 21.709 -3.119 -15.981 1.00 46.69 105 GLN A C 1
ATOM 778 O O . GLN A 1 105 ? 22.519 -4.043 -16.014 1.00 46.69 105 GLN A O 1
ATOM 783 N N . ASP A 1 106 ? 20.544 -3.187 -15.364 1.00 46.91 106 ASP A N 1
ATOM 784 C CA . ASP A 1 106 ? 20.055 -4.397 -14.755 1.00 46.91 106 ASP A CA 1
ATOM 785 C C . ASP A 1 106 ? 19.418 -5.276 -15.837 1.00 46.91 106 ASP A C 1
ATOM 787 O O . ASP A 1 106 ? 18.780 -4.801 -16.785 1.00 46.91 106 ASP A O 1
ATOM 791 N N . VAL A 1 107 ? 19.773 -6.550 -15.731 1.00 49.97 107 VAL A N 1
ATOM 792 C CA . VAL A 1 107 ? 19.707 -7.587 -16.752 1.00 49.97 107 VAL A CA 1
ATOM 793 C C . VAL A 1 107 ? 18.238 -7.870 -17.047 1.00 49.97 107 VAL A C 1
ATOM 795 O O . VAL A 1 107 ? 17.426 -7.945 -16.139 1.00 49.97 107 VAL A O 1
ATOM 798 N N . SER A 1 108 ? 17.904 -7.974 -18.329 1.00 41.00 108 SER A N 1
ATOM 799 C CA . SER A 1 108 ? 16.568 -8.281 -18.848 1.00 41.00 108 SER A CA 1
ATOM 800 C C . SER A 1 108 ? 15.840 -9.375 -18.055 1.00 41.00 108 SER A C 1
ATOM 802 O O . SER A 1 108 ? 16.356 -10.490 -17.966 1.00 41.00 108 SER A O 1
ATOM 804 N N . ASP A 1 109 ? 14.637 -9.063 -17.569 1.00 40.44 109 ASP A N 1
ATOM 805 C CA . ASP A 1 109 ? 13.664 -10.041 -17.074 1.00 40.44 109 ASP A CA 1
ATOM 806 C C . ASP A 1 109 ? 13.071 -10.827 -18.265 1.00 40.44 109 ASP A C 1
ATOM 808 O O . ASP A 1 109 ? 12.416 -10.238 -19.133 1.00 40.44 109 ASP A O 1
ATOM 812 N N . ASP A 1 110 ? 13.340 -12.138 -18.299 1.00 37.19 110 ASP A N 1
ATOM 813 C CA . ASP A 1 110 ? 12.562 -13.173 -19.009 1.00 37.19 110 ASP A CA 1
ATOM 814 C C . ASP A 1 110 ? 11.352 -13.602 -18.156 1.00 37.19 110 ASP A C 1
ATOM 816 O O . ASP A 1 110 ? 11.523 -13.760 -16.922 1.00 37.19 110 ASP A O 1
#